Protein AF-A0A1S3QRJ9-F1 (afdb_monomer_lite)

pLDDT: mean 84.79, std 18.1, range [36.31, 98.5]

Radius of gyration: 19.54 Å; chains: 1; bounding box: 52×55×55 Å

Structure (mmCIF, N/CA/C/O backbone):
data_AF-A0A1S3QRJ9-F1
#
_entry.id   AF-A0A1S3QRJ9-F1
#
loop_
_atom_site.group_PDB
_atom_site.id
_atom_site.type_symbol
_atom_site.label_atom_id
_atom_site.label_alt_id
_atom_site.label_comp_id
_atom_site.label_asym_id
_atom_site.label_entity_id
_atom_site.label_seq_id
_atom_site.pdbx_PDB_ins_code
_atom_site.Cartn_x
_atom_site.Cartn_y
_atom_site.Cartn_z
_atom_site.occupancy
_atom_site.B_iso_or_equiv
_atom_site.auth_seq_id
_atom_site.auth_comp_id
_atom_site.auth_asym_id
_atom_site.auth_atom_id
_atom_site.pdbx_PDB_model_num
ATOM 1 N N . MET A 1 1 ? 34.216 -39.447 -32.949 1.00 37.47 1 MET A N 1
ATOM 2 C CA . MET A 1 1 ? 33.246 -38.431 -33.407 1.00 37.47 1 MET A CA 1
ATOM 3 C C . MET A 1 1 ? 32.215 -38.266 -32.306 1.00 37.47 1 MET A C 1
ATOM 5 O O . MET A 1 1 ? 31.354 -39.118 -32.173 1.00 37.47 1 MET A O 1
ATOM 9 N N . SER A 1 2 ? 32.389 -37.266 -31.442 1.00 41.69 2 SER A N 1
ATOM 10 C CA . SER A 1 2 ? 31.494 -36.995 -30.313 1.00 41.69 2 SER A CA 1
ATOM 11 C C . SER A 1 2 ? 31.049 -35.546 -30.433 1.00 41.69 2 SER A C 1
ATOM 13 O O . SER A 1 2 ? 31.883 -34.652 -30.348 1.00 41.69 2 SER A O 1
ATOM 15 N N . ASN A 1 3 ? 29.769 -35.336 -30.728 1.00 38.56 3 ASN A N 1
ATOM 16 C CA . ASN A 1 3 ? 29.127 -34.026 -30.732 1.00 38.56 3 ASN A CA 1
ATOM 17 C C . ASN A 1 3 ? 27.696 -34.216 -30.215 1.00 38.56 3 ASN A C 1
ATOM 19 O O . ASN A 1 3 ? 26.748 -34.329 -30.983 1.00 38.56 3 ASN A O 1
ATOM 23 N N . GLY A 1 4 ? 27.568 -34.301 -28.894 1.00 38.00 4 GLY A N 1
ATOM 24 C CA . GLY A 1 4 ? 26.317 -34.099 -28.169 1.00 38.00 4 GLY A CA 1
ATOM 25 C C . GLY A 1 4 ? 26.525 -32.892 -27.270 1.00 38.00 4 GLY A C 1
ATOM 26 O O . GLY A 1 4 ? 27.042 -33.021 -26.166 1.00 38.00 4 GLY A O 1
ATOM 27 N N . LYS A 1 5 ? 26.257 -31.700 -27.804 1.00 41.44 5 LYS A N 1
ATOM 28 C CA . LYS A 1 5 ? 26.362 -30.436 -27.075 1.00 41.44 5 LYS A CA 1
ATOM 29 C C . LYS A 1 5 ? 24.958 -30.096 -26.584 1.00 41.44 5 LYS A C 1
ATOM 31 O O . LYS A 1 5 ? 24.264 -29.302 -27.210 1.00 41.44 5 LYS A O 1
ATOM 36 N N . ASP A 1 6 ? 24.546 -30.740 -25.497 1.00 42.72 6 ASP A N 1
ATOM 37 C CA . ASP A 1 6 ? 23.369 -30.333 -24.734 1.00 42.72 6 ASP A CA 1
ATOM 38 C C . ASP A 1 6 ? 23.689 -28.988 -24.075 1.00 42.72 6 ASP A C 1
ATOM 40 O O . ASP A 1 6 ? 24.368 -28.903 -23.050 1.00 42.72 6 ASP A O 1
ATOM 44 N N . ALA A 1 7 ? 23.277 -27.906 -24.734 1.00 40.62 7 ALA A N 1
ATOM 45 C CA . ALA A 1 7 ? 23.263 -26.583 -24.134 1.00 40.62 7 ALA A CA 1
ATOM 46 C C . ALA A 1 7 ? 22.098 -26.524 -23.131 1.00 40.62 7 ALA A C 1
ATOM 48 O O . ALA A 1 7 ? 20.999 -26.985 -23.450 1.00 40.62 7 ALA A O 1
ATOM 49 N N . PRO A 1 8 ? 22.311 -25.980 -21.922 1.00 40.88 8 PRO A N 1
ATOM 50 C CA . PRO A 1 8 ? 21.305 -26.010 -20.879 1.00 40.88 8 PRO A CA 1
ATOM 51 C C . PRO A 1 8 ? 20.140 -25.109 -21.278 1.00 40.88 8 PRO A C 1
ATOM 53 O O . PRO A 1 8 ? 20.343 -23.967 -21.698 1.00 40.88 8 PRO A O 1
ATOM 56 N N . ALA A 1 9 ? 18.926 -25.642 -21.132 1.00 39.66 9 ALA A N 1
ATOM 57 C CA . ALA A 1 9 ? 17.681 -24.899 -21.200 1.00 39.66 9 ALA A CA 1
ATOM 58 C C . ALA A 1 9 ? 17.817 -23.633 -20.346 1.00 39.66 9 ALA A C 1
ATOM 60 O O . ALA A 1 9 ? 17.865 -23.697 -19.116 1.00 39.66 9 ALA A O 1
ATOM 61 N N . ALA A 1 10 ? 17.948 -22.489 -21.021 1.00 40.03 10 ALA A N 1
ATOM 62 C CA . ALA A 1 10 ? 17.930 -21.190 -20.386 1.00 40.03 10 ALA A CA 1
ATOM 63 C C . ALA A 1 10 ? 16.635 -21.109 -19.581 1.00 40.03 10 ALA A C 1
ATOM 65 O O . ALA A 1 10 ? 15.542 -21.310 -20.110 1.00 40.03 10 ALA A O 1
ATOM 66 N N . ALA A 1 11 ? 16.797 -20.907 -18.279 1.00 38.41 11 ALA A N 1
ATOM 67 C CA . ALA A 1 11 ? 15.723 -20.789 -17.325 1.00 38.41 11 ALA A CA 1
ATOM 68 C C . ALA A 1 11 ? 14.766 -19.670 -17.762 1.00 38.41 11 ALA A C 1
ATOM 70 O O . ALA A 1 11 ? 14.988 -18.498 -17.469 1.00 38.41 11 ALA A O 1
ATOM 71 N N . ASN A 1 12 ? 13.677 -20.054 -18.430 1.00 36.31 12 ASN A N 1
ATOM 72 C CA . ASN A 1 12 ? 12.454 -19.270 -18.544 1.00 36.31 12 ASN A CA 1
ATOM 73 C C . ASN A 1 12 ? 11.801 -19.207 -17.155 1.00 36.31 12 ASN A C 1
ATOM 75 O O . ASN A 1 12 ? 10.745 -19.785 -16.915 1.00 36.31 12 ASN A O 1
ATOM 79 N N . SER A 1 13 ? 12.454 -18.533 -16.209 1.00 39.28 13 SER A N 1
ATOM 80 C CA . SER A 1 13 ? 11.736 -17.955 -15.082 1.00 39.28 13 SER A CA 1
ATOM 81 C C . SER A 1 13 ? 10.938 -16.808 -15.680 1.00 39.28 13 SER A C 1
ATOM 83 O O . SER A 1 13 ? 11.513 -15.806 -16.095 1.00 39.28 13 SER A O 1
ATOM 85 N N . SER A 1 14 ? 9.637 -17.024 -15.848 1.00 43.66 14 SER A N 1
ATOM 86 C CA . SER A 1 14 ? 8.663 -16.088 -16.404 1.00 43.66 14 SER A CA 1
ATOM 87 C C . SER A 1 14 ? 8.774 -14.724 -15.721 1.00 43.66 14 SER A C 1
ATOM 89 O O . SER A 1 14 ? 8.166 -14.485 -14.677 1.00 43.66 14 SER A O 1
ATOM 91 N N . GLN A 1 15 ? 9.586 -13.838 -16.295 1.00 52.94 15 GLN A N 1
ATOM 92 C CA . GLN A 1 15 ? 9.778 -12.471 -15.840 1.00 52.94 15 GLN A CA 1
ATOM 93 C C . GLN A 1 15 ? 8.509 -11.701 -16.205 1.00 52.94 15 GLN A C 1
ATOM 95 O O . GLN A 1 15 ? 8.354 -11.179 -17.304 1.00 52.94 15 GLN A O 1
ATOM 100 N N . MET A 1 16 ? 7.534 -11.755 -15.306 1.00 65.06 16 MET A N 1
ATOM 101 C CA . MET A 1 16 ? 6.245 -11.114 -15.496 1.00 65.06 16 MET A CA 1
ATOM 102 C C . MET A 1 16 ? 6.430 -9.600 -15.563 1.00 65.06 16 MET A C 1
ATOM 104 O O . MET A 1 16 ? 7.117 -9.016 -14.724 1.00 65.06 16 MET A O 1
ATOM 108 N N . THR A 1 17 ? 5.837 -8.963 -16.570 1.00 84.75 17 THR A N 1
ATOM 109 C CA . THR A 1 17 ? 5.992 -7.522 -16.767 1.00 84.75 17 THR A CA 1
ATOM 110 C C . THR A 1 17 ? 5.150 -6.744 -15.754 1.00 84.75 17 THR A C 1
ATOM 112 O O . THR A 1 17 ? 4.115 -7.214 -15.271 1.00 84.75 17 THR A O 1
ATOM 115 N N . LEU A 1 18 ? 5.585 -5.520 -15.437 1.00 87.81 18 LEU A N 1
ATOM 116 C CA . LEU A 1 18 ? 4.847 -4.594 -14.566 1.00 87.81 18 LEU A CA 1
ATOM 117 C C . LEU A 1 18 ? 3.408 -4.376 -15.038 1.00 87.81 18 LEU A C 1
ATOM 119 O O . LEU A 1 18 ? 2.513 -4.234 -14.210 1.00 87.81 18 LEU A O 1
ATOM 123 N N . GLN A 1 19 ? 3.206 -4.384 -16.355 1.00 90.94 19 GLN A N 1
ATOM 124 C CA . GLN A 1 19 ? 1.908 -4.198 -16.983 1.00 90.94 19 GLN A CA 1
ATOM 125 C C . GLN A 1 19 ? 0.916 -5.289 -16.573 1.00 90.94 19 GLN A C 1
ATOM 127 O O . GLN A 1 19 ? -0.173 -4.967 -16.113 1.00 90.94 19 GLN A O 1
ATOM 132 N N . VAL A 1 20 ? 1.312 -6.566 -16.633 1.00 93.94 20 VAL A N 1
ATOM 133 C CA . VAL A 1 20 ? 0.399 -7.652 -16.242 1.00 93.94 20 VAL A CA 1
ATOM 134 C C . VAL A 1 20 ? 0.101 -7.595 -14.744 1.00 93.94 20 VAL A C 1
ATOM 136 O O . VAL A 1 20 ? -1.034 -7.807 -14.334 1.00 93.94 20 VAL A O 1
ATOM 139 N N . CYS A 1 21 ? 1.088 -7.233 -13.914 1.00 95.06 21 CYS A N 1
ATOM 140 C CA . CYS A 1 21 ? 0.829 -7.035 -12.486 1.00 95.06 21 CYS A CA 1
ATOM 141 C C . CYS A 1 21 ? -0.201 -5.926 -12.225 1.00 95.06 21 CYS A C 1
ATOM 143 O O . CYS A 1 21 ? -0.981 -6.029 -11.281 1.00 95.06 21 CYS A O 1
ATOM 145 N N . LEU A 1 22 ? -0.164 -4.853 -13.018 1.00 94.50 22 LEU A N 1
ATOM 146 C CA . LEU A 1 22 ? -1.104 -3.745 -12.907 1.00 94.50 22 LEU A CA 1
ATOM 147 C C . LEU A 1 22 ? -2.509 -4.172 -13.347 1.00 94.50 22 LEU A C 1
ATOM 149 O O . LEU A 1 22 ? -3.465 -3.895 -12.632 1.00 94.50 22 LEU A O 1
ATOM 153 N N . GLU A 1 23 ? -2.627 -4.887 -14.466 1.00 96.44 23 GLU A N 1
ATOM 154 C CA . GLU A 1 23 ? -3.898 -5.427 -14.969 1.00 96.44 23 GLU A CA 1
ATOM 155 C C . GLU A 1 23 ? -4.550 -6.382 -13.956 1.00 96.44 23 GLU A C 1
ATOM 157 O O . GLU A 1 23 ? -5.711 -6.193 -13.597 1.00 96.44 23 GLU A O 1
ATOM 162 N N . GLU A 1 24 ? -3.783 -7.325 -13.393 1.00 96.69 24 GLU A N 1
ATOM 163 C CA . GLU A 1 24 ? -4.260 -8.221 -12.326 1.00 96.69 24 GLU A CA 1
ATOM 164 C C . GLU A 1 24 ? -4.780 -7.437 -11.106 1.00 96.69 24 GLU A C 1
ATOM 166 O O . GLU A 1 24 ? -5.797 -7.803 -10.508 1.00 96.69 24 GLU A O 1
ATOM 171 N N . CYS A 1 25 ? -4.103 -6.344 -10.739 1.00 97.69 25 CYS A N 1
ATOM 172 C CA . CYS A 1 25 ? -4.521 -5.477 -9.639 1.00 97.69 25 CYS A CA 1
ATOM 173 C C . CYS A 1 25 ? -5.766 -4.647 -9.974 1.00 97.69 25 CYS A C 1
ATOM 175 O O . CYS A 1 25 ? -6.590 -4.424 -9.090 1.00 97.69 25 CYS A O 1
ATOM 177 N N . MET A 1 26 ? -5.928 -4.201 -11.222 1.00 97.31 26 MET A N 1
ATOM 178 C CA . MET A 1 26 ? -7.128 -3.486 -11.668 1.00 97.31 26 MET A CA 1
ATOM 179 C C . MET A 1 26 ? -8.361 -4.388 -11.616 1.00 97.31 26 MET A C 1
ATOM 181 O O . MET A 1 26 ? -9.398 -3.964 -11.117 1.00 97.31 26 MET A O 1
ATOM 185 N N . GLU A 1 27 ? -8.236 -5.644 -12.044 1.00 98.00 27 GLU A N 1
ATOM 186 C CA . GLU A 1 27 ? -9.300 -6.642 -11.892 1.00 98.00 27 GLU A CA 1
ATOM 187 C C . GLU A 1 27 ? -9.636 -6.894 -10.414 1.00 98.00 27 GLU A C 1
ATOM 189 O O . GLU A 1 27 ? -10.801 -6.991 -10.039 1.00 98.00 27 GLU A O 1
ATOM 194 N N . ALA A 1 28 ? -8.624 -6.981 -9.545 1.00 98.19 28 ALA A N 1
ATOM 195 C CA . ALA A 1 28 ? -8.862 -7.139 -8.113 1.00 98.19 28 ALA A CA 1
ATOM 196 C C . ALA A 1 28 ? -9.552 -5.913 -7.493 1.00 98.19 28 ALA A C 1
ATOM 198 O O . ALA A 1 28 ? -10.398 -6.066 -6.610 1.00 98.19 28 ALA A O 1
ATOM 199 N N . LEU A 1 29 ? -9.214 -4.702 -7.940 1.00 97.31 29 LEU A N 1
ATOM 200 C CA . LEU A 1 29 ? -9.903 -3.483 -7.522 1.00 97.31 29 LEU A CA 1
ATOM 201 C C . LEU A 1 29 ? -11.351 -3.459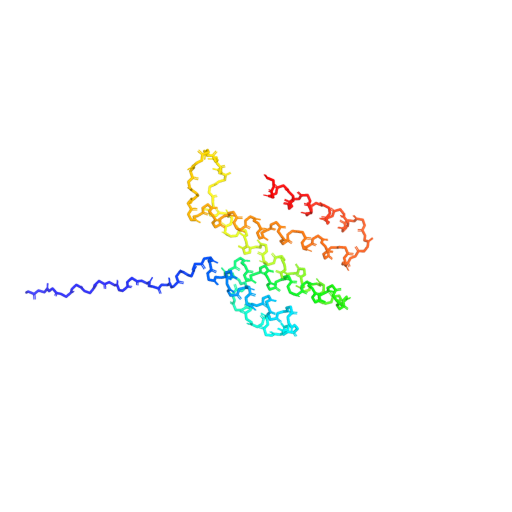 -8.008 1.00 97.31 29 LEU A C 1
ATOM 203 O O . LEU A 1 29 ? -12.222 -3.060 -7.244 1.00 97.31 29 LEU A O 1
ATOM 207 N N . ASP A 1 30 ? -11.622 -3.917 -9.229 1.00 98.06 30 ASP A N 1
ATOM 208 C CA . ASP A 1 30 ? -12.989 -4.041 -9.737 1.00 98.06 30 ASP A CA 1
ATOM 209 C C . ASP A 1 30 ? -13.817 -5.011 -8.881 1.00 98.06 30 ASP A C 1
ATOM 211 O O . ASP A 1 30 ? -14.912 -4.662 -8.443 1.00 98.06 30 ASP A O 1
ATOM 215 N N . LEU A 1 31 ? -13.260 -6.174 -8.520 1.00 98.38 31 LEU A N 1
ATOM 216 C CA . LEU A 1 31 ? -13.895 -7.088 -7.562 1.00 98.38 31 LEU A CA 1
ATOM 217 C C . LEU A 1 31 ? -14.194 -6.383 -6.232 1.00 98.38 31 LEU A C 1
ATOM 219 O O . LEU A 1 31 ? -15.317 -6.448 -5.734 1.00 98.38 31 LEU A O 1
ATOM 223 N N . PHE A 1 32 ? -13.216 -5.666 -5.674 1.00 97.06 32 PHE A N 1
ATOM 224 C CA . PHE A 1 32 ? -13.391 -4.925 -4.425 1.00 97.06 32 PHE A CA 1
ATOM 225 C C . PHE A 1 32 ? -14.521 -3.884 -4.521 1.00 97.06 32 PHE A C 1
ATOM 227 O O . PHE A 1 32 ? -15.413 -3.868 -3.672 1.00 97.06 32 PHE A O 1
ATOM 234 N N . LEU A 1 33 ? -14.517 -3.053 -5.568 1.00 96.38 33 LEU A N 1
ATOM 235 C CA . LEU A 1 33 ? -15.505 -1.990 -5.778 1.00 96.38 33 LEU A CA 1
ATOM 236 C C . LEU A 1 33 ? -16.911 -2.534 -6.066 1.00 96.38 33 LEU A C 1
ATOM 238 O O . LEU A 1 33 ? -17.897 -1.877 -5.740 1.00 96.38 33 LEU A O 1
ATOM 242 N N . ASN A 1 34 ? -17.014 -3.750 -6.603 1.00 97.50 34 ASN A N 1
ATOM 243 C CA . ASN A 1 34 ? -18.275 -4.466 -6.787 1.00 97.50 34 ASN A CA 1
ATOM 244 C C . ASN A 1 34 ? -18.680 -5.317 -5.565 1.00 97.50 34 ASN A C 1
ATOM 246 O O . ASN A 1 34 ? -19.534 -6.192 -5.675 1.00 97.50 34 ASN A O 1
ATOM 250 N N . ASN A 1 35 ? -18.116 -5.050 -4.381 1.00 95.75 35 ASN A N 1
ATOM 251 C CA . ASN A 1 35 ? -18.385 -5.745 -3.111 1.00 95.75 35 ASN A CA 1
ATOM 252 C C . ASN A 1 35 ? -17.939 -7.220 -3.049 1.00 95.75 35 ASN A C 1
ATOM 254 O O . ASN A 1 35 ? -18.240 -7.91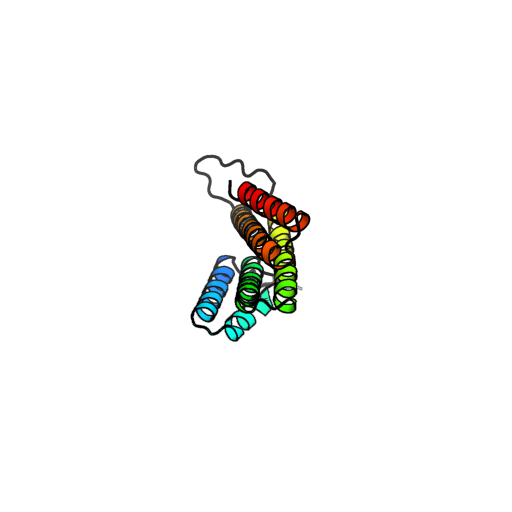4 -2.076 1.00 95.75 35 ASN A O 1
ATOM 258 N N . HIS A 1 36 ? -17.154 -7.698 -4.014 1.00 97.25 36 HIS A N 1
ATOM 259 C CA . HIS A 1 36 ? -16.514 -9.016 -3.989 1.00 97.25 36 HIS A CA 1
ATOM 260 C C . HIS A 1 36 ? -15.188 -8.959 -3.210 1.00 97.25 36 HIS A C 1
ATOM 262 O O . HIS A 1 36 ? -14.101 -9.231 -3.726 1.00 97.25 36 HIS A O 1
ATOM 268 N N . PHE A 1 37 ? -15.272 -8.568 -1.935 1.00 94.62 37 PHE A N 1
ATOM 269 C CA . PHE A 1 37 ? -14.110 -8.235 -1.104 1.00 94.62 37 PHE A CA 1
ATOM 270 C C . PHE A 1 37 ? -13.154 -9.422 -0.893 1.00 94.62 37 PHE A C 1
ATOM 272 O O . PHE A 1 37 ? -11.943 -9.299 -1.083 1.00 94.62 37 PHE A O 1
ATOM 279 N N . SER A 1 38 ? -13.688 -10.593 -0.535 1.00 96.12 38 SER A N 1
ATOM 280 C CA . SER A 1 38 ? -12.880 -11.800 -0.317 1.00 96.12 38 SER A CA 1
ATOM 281 C C . SER A 1 38 ? -12.181 -12.261 -1.595 1.00 96.12 38 SER A C 1
ATOM 283 O O . SER A 1 38 ? -11.000 -12.593 -1.552 1.00 96.12 38 SER A O 1
ATOM 285 N N . GLU A 1 39 ? -12.873 -12.207 -2.736 1.00 98.00 39 GLU A N 1
ATOM 286 C CA . GLU A 1 39 ? -12.315 -12.586 -4.039 1.00 98.00 39 GLU A CA 1
ATOM 287 C C . GLU A 1 39 ? -11.183 -11.640 -4.460 1.00 98.00 39 GLU A C 1
ATOM 289 O O . GLU A 1 39 ? -10.139 -12.093 -4.930 1.00 98.00 39 GLU A O 1
ATOM 294 N N . SER A 1 40 ? -11.346 -10.334 -4.217 1.00 98.19 40 SER A N 1
ATOM 295 C CA . SER A 1 40 ? -10.286 -9.341 -4.417 1.00 98.19 40 SER A CA 1
ATOM 296 C C . SER A 1 40 ? -9.033 -9.682 -3.602 1.00 98.19 40 SER A C 1
ATOM 298 O O . SER A 1 40 ? -7.933 -9.798 -4.151 1.00 98.19 40 SER A O 1
ATOM 300 N N . LEU A 1 41 ? -9.193 -9.921 -2.295 1.00 97.50 41 LEU A N 1
ATOM 301 C CA . LEU A 1 41 ? -8.075 -10.269 -1.418 1.00 97.50 41 LEU A CA 1
ATOM 302 C C . LEU A 1 41 ? -7.408 -11.587 -1.815 1.00 97.50 41 LEU A C 1
ATOM 304 O O . LEU A 1 41 ? -6.179 -11.670 -1.806 1.00 97.50 41 LEU A O 1
ATOM 308 N N . ASP A 1 42 ? -8.188 -12.607 -2.162 1.00 97.94 42 ASP A N 1
ATOM 309 C CA . ASP A 1 42 ? -7.671 -13.916 -2.559 1.00 97.94 42 ASP A CA 1
ATOM 310 C C . ASP A 1 42 ? -6.904 -13.850 -3.885 1.00 97.94 42 ASP A C 1
ATOM 312 O O . ASP A 1 42 ? -5.882 -14.525 -4.029 1.00 97.94 42 ASP A O 1
ATOM 316 N N . LYS A 1 43 ? -7.320 -12.981 -4.813 1.00 97.50 43 LYS A N 1
ATOM 317 C CA . LYS A 1 43 ? -6.591 -12.708 -6.059 1.00 97.50 43 LYS A CA 1
ATOM 318 C C . LYS A 1 43 ? -5.254 -12.003 -5.808 1.00 97.50 43 LYS A C 1
ATOM 320 O O . LYS A 1 43 ? -4.259 -12.317 -6.458 1.00 97.50 43 LYS A O 1
ATOM 325 N N . LEU A 1 44 ? -5.207 -11.077 -4.850 1.00 97.88 44 LEU A N 1
ATOM 326 C CA . LEU A 1 44 ? -4.021 -10.261 -4.565 1.00 97.88 44 LEU A CA 1
ATOM 327 C C . LEU A 1 44 ? -2.975 -10.970 -3.688 1.00 97.88 44 LEU A C 1
ATOM 329 O O . LEU A 1 44 ? -1.765 -10.828 -3.901 1.00 97.88 44 LEU A O 1
ATOM 333 N N . ARG A 1 45 ? -3.430 -11.739 -2.690 1.00 96.88 45 ARG A N 1
ATOM 334 C CA . ARG A 1 45 ? -2.593 -12.341 -1.635 1.00 96.88 45 ARG A CA 1
ATOM 335 C C . ARG A 1 45 ? -1.391 -13.147 -2.153 1.00 96.88 45 ARG A C 1
ATOM 337 O O . ARG A 1 45 ? -0.313 -12.975 -1.577 1.00 96.88 45 ARG A O 1
ATOM 344 N N . PRO A 1 46 ? -1.501 -13.989 -3.204 1.00 96.75 46 PRO A N 1
ATOM 345 C CA . PRO A 1 46 ? -0.395 -14.838 -3.652 1.00 96.75 46 PRO A CA 1
ATOM 346 C C . PRO A 1 46 ? 0.860 -14.056 -4.050 1.00 96.75 46 PRO A C 1
ATOM 348 O O . PRO A 1 46 ? 1.971 -14.537 -3.854 1.00 96.75 46 PRO A O 1
ATOM 351 N N . ARG A 1 47 ? 0.693 -12.831 -4.563 1.00 95.50 47 ARG A N 1
ATOM 352 C CA . ARG A 1 47 ? 1.784 -12.012 -5.119 1.00 95.50 47 ARG A CA 1
ATOM 353 C C . ARG A 1 47 ? 2.144 -10.801 -4.261 1.00 95.50 47 ARG A C 1
ATOM 355 O O . ARG A 1 47 ? 3.058 -10.053 -4.611 1.00 95.50 47 ARG A O 1
ATOM 362 N N . ALA A 1 48 ? 1.494 -10.620 -3.112 1.00 96.31 48 ALA A N 1
ATOM 363 C CA . ALA A 1 48 ? 1.686 -9.458 -2.241 1.00 96.31 48 ALA A CA 1
ATOM 364 C C . ALA A 1 48 ? 3.124 -9.299 -1.696 1.00 96.31 48 ALA A C 1
ATOM 366 O O . ALA A 1 48 ? 3.479 -8.241 -1.187 1.00 96.31 48 ALA A O 1
ATOM 367 N N . LYS A 1 49 ? 3.976 -10.329 -1.788 1.00 95.25 49 LYS A N 1
ATOM 368 C CA . LYS A 1 49 ? 5.397 -10.263 -1.389 1.00 95.25 49 LYS A CA 1
ATOM 369 C C . LYS A 1 49 ? 6.365 -10.062 -2.558 1.00 95.25 49 LYS A C 1
ATOM 371 O O . LYS A 1 49 ? 7.546 -9.803 -2.322 1.00 95.25 49 LYS A O 1
ATOM 376 N N . GLU A 1 50 ? 5.880 -10.197 -3.788 1.00 92.31 50 GLU A N 1
ATOM 377 C CA . GLU A 1 50 ? 6.701 -10.282 -5.000 1.00 92.31 50 GLU A CA 1
ATOM 378 C C . GLU A 1 50 ? 6.468 -9.109 -5.953 1.00 92.31 50 GLU A C 1
ATOM 380 O O . GLU A 1 50 ? 7.390 -8.705 -6.652 1.00 92.31 50 GLU A O 1
ATOM 385 N N . SER A 1 51 ? 5.270 -8.520 -5.952 1.00 95.19 51 SER A N 1
ATOM 386 C CA . SER A 1 51 ? 4.898 -7.407 -6.826 1.00 95.19 51 SER A CA 1
ATOM 387 C C . SER A 1 51 ? 4.523 -6.176 -6.004 1.00 95.19 51 SER A C 1
ATOM 389 O O . SER A 1 51 ? 3.706 -6.264 -5.088 1.00 95.19 51 SER A O 1
ATOM 391 N N . MET A 1 52 ? 5.102 -5.016 -6.342 1.00 95.75 52 MET A N 1
ATOM 392 C CA . MET A 1 52 ? 4.823 -3.753 -5.642 1.00 95.75 52 MET A CA 1
ATOM 393 C C . MET A 1 52 ? 3.341 -3.357 -5.715 1.00 95.75 52 MET A C 1
ATOM 395 O O . MET A 1 52 ? 2.796 -2.888 -4.720 1.00 95.75 52 MET A O 1
ATOM 399 N N . TYR A 1 53 ? 2.679 -3.613 -6.851 1.00 97.69 53 TYR A N 1
ATOM 400 C CA . TYR A 1 53 ? 1.258 -3.312 -7.030 1.00 97.69 53 TYR A CA 1
ATOM 401 C C . TYR A 1 53 ? 0.383 -4.226 -6.186 1.00 97.69 53 TYR A C 1
ATOM 403 O O . TYR A 1 53 ? -0.438 -3.737 -5.420 1.00 97.69 53 TYR A O 1
ATOM 411 N N . HIS A 1 54 ? 0.612 -5.540 -6.243 1.00 98.31 54 HIS A N 1
ATOM 412 C CA . HIS A 1 54 ? -0.154 -6.490 -5.437 1.00 98.31 54 HIS A CA 1
ATOM 413 C C . HIS A 1 54 ? 0.010 -6.215 -3.946 1.00 98.31 54 HIS A C 1
ATOM 415 O O . HIS A 1 54 ? -0.961 -6.277 -3.201 1.00 98.31 54 HIS A O 1
ATOM 421 N N . ALA A 1 55 ? 1.229 -5.882 -3.514 1.00 98.19 55 ALA A N 1
ATOM 422 C CA . ALA A 1 55 ? 1.506 -5.523 -2.132 1.00 98.19 55 ALA A CA 1
ATOM 423 C C . ALA A 1 55 ? 0.717 -4.280 -1.699 1.00 98.19 55 ALA A C 1
ATOM 425 O O . ALA A 1 55 ? 0.064 -4.312 -0.656 1.00 98.19 55 ALA A O 1
ATOM 426 N N . LEU A 1 56 ? 0.769 -3.210 -2.504 1.00 98.31 56 LEU A N 1
ATOM 427 C CA . LEU A 1 56 ? 0.058 -1.962 -2.238 1.00 98.31 56 LEU A CA 1
ATOM 428 C C . LEU A 1 56 ? -1.453 -2.193 -2.212 1.00 98.31 56 LEU A C 1
ATOM 430 O O . LEU A 1 56 ? -2.079 -1.936 -1.193 1.00 98.31 56 LEU A O 1
ATOM 434 N N . ILE A 1 57 ? -2.028 -2.736 -3.287 1.00 98.19 57 ILE A N 1
ATOM 435 C CA . ILE A 1 57 ? -3.480 -2.886 -3.415 1.00 98.19 57 ILE A CA 1
ATOM 436 C C . ILE A 1 57 ? -4.037 -3.845 -2.358 1.00 98.19 57 ILE A C 1
ATOM 438 O O . ILE A 1 57 ? -5.050 -3.532 -1.740 1.00 98.19 57 ILE A O 1
ATOM 442 N N . TYR A 1 58 ? -3.355 -4.959 -2.064 1.00 98.50 58 TYR A N 1
ATOM 443 C CA . TYR A 1 58 ? -3.755 -5.850 -0.968 1.00 98.50 58 TYR A CA 1
ATOM 444 C C . TYR A 1 58 ? -3.815 -5.109 0.373 1.00 98.50 58 TYR A C 1
ATOM 446 O O . TYR A 1 58 ? -4.776 -5.251 1.130 1.00 98.50 58 TYR A O 1
ATOM 454 N N . ALA A 1 59 ? -2.796 -4.296 0.661 1.00 98.12 59 ALA A N 1
ATOM 455 C CA . ALA A 1 59 ? -2.743 -3.514 1.884 1.00 98.12 59 ALA A CA 1
ATOM 456 C C . ALA A 1 59 ? -3.819 -2.414 1.914 1.00 98.12 59 ALA A C 1
ATOM 458 O O . ALA A 1 59 ? -4.438 -2.217 2.955 1.00 98.12 59 ALA A O 1
ATOM 459 N N . THR A 1 60 ? -4.077 -1.744 0.787 1.00 97.81 60 THR A N 1
ATOM 460 C CA . THR A 1 60 ? -5.115 -0.712 0.647 1.00 97.81 60 THR A CA 1
ATOM 461 C C . THR A 1 60 ? -6.513 -1.281 0.883 1.00 97.81 60 THR A C 1
ATOM 463 O O . THR A 1 60 ? -7.315 -0.673 1.586 1.00 97.81 60 THR A O 1
ATOM 466 N N . VAL A 1 61 ? -6.813 -2.466 0.347 1.00 97.56 61 VAL A N 1
ATOM 467 C CA . VAL A 1 61 ? -8.111 -3.128 0.556 1.00 97.56 61 VAL A CA 1
ATOM 468 C C . VAL A 1 61 ? -8.311 -3.462 2.043 1.00 97.56 61 VAL A C 1
ATOM 470 O O . VAL A 1 61 ? -9.364 -3.163 2.606 1.00 97.56 61 VAL A O 1
ATOM 473 N N . LEU A 1 62 ? -7.283 -3.993 2.719 1.00 97.38 62 LEU A N 1
ATOM 474 C CA . LEU A 1 62 ? -7.329 -4.233 4.170 1.00 97.38 62 LEU A CA 1
ATOM 475 C C . LEU A 1 62 ? -7.432 -2.943 4.995 1.00 97.38 62 LEU A C 1
ATOM 477 O O . LEU A 1 62 ? -8.073 -2.931 6.043 1.00 97.38 62 LEU A O 1
ATOM 481 N N . GLU A 1 63 ? -6.820 -1.853 4.543 1.00 95.94 63 GLU A N 1
ATOM 482 C CA . GLU A 1 63 ? -6.968 -0.544 5.176 1.00 95.94 63 GLU A CA 1
ATOM 483 C C . GLU A 1 63 ? -8.391 -0.008 5.050 1.00 95.94 63 GLU A C 1
ATOM 485 O O . GLU A 1 63 ? -8.940 0.478 6.035 1.00 95.94 63 GLU A O 1
ATOM 490 N N . MET A 1 64 ? -9.026 -0.145 3.884 1.00 95.38 64 MET A N 1
ATOM 491 C CA . MET A 1 64 ? -10.435 0.212 3.726 1.00 95.38 64 MET A CA 1
ATOM 492 C C . MET A 1 64 ? -11.326 -0.617 4.654 1.00 95.38 64 MET A C 1
ATOM 494 O O . MET A 1 64 ? -12.198 -0.043 5.301 1.00 95.38 64 MET A O 1
ATOM 498 N N . GLN A 1 65 ? -11.058 -1.920 4.817 1.00 94.50 65 GLN A N 1
ATOM 499 C CA . GLN A 1 65 ? -11.733 -2.727 5.840 1.00 94.50 65 GLN A CA 1
ATOM 500 C C . GLN A 1 65 ? -11.533 -2.128 7.235 1.00 94.50 65 GLN A C 1
ATOM 502 O O . GLN A 1 65 ? -12.517 -1.871 7.919 1.00 94.50 65 GLN A O 1
ATOM 507 N N . ALA A 1 66 ? -10.296 -1.836 7.639 1.00 94.88 66 ALA A N 1
ATOM 508 C CA . ALA A 1 66 ? -10.016 -1.247 8.946 1.00 94.88 66 ALA A CA 1
ATOM 509 C C . ALA A 1 66 ? -10.733 0.096 9.173 1.00 94.88 66 ALA A C 1
ATOM 511 O O . ALA A 1 66 ? -11.250 0.344 10.262 1.00 94.88 66 ALA A O 1
ATOM 512 N N . MET A 1 67 ? -10.806 0.947 8.145 1.00 91.62 67 MET A N 1
ATOM 513 C CA . MET A 1 67 ? -11.523 2.226 8.193 1.00 91.62 67 MET A CA 1
ATOM 514 C C . MET A 1 67 ? -13.045 2.062 8.240 1.00 91.62 67 MET A C 1
ATOM 516 O O . MET A 1 67 ? -13.734 2.931 8.760 1.00 91.62 67 MET A O 1
ATOM 520 N N . MET A 1 68 ? -13.593 0.980 7.689 1.00 91.75 68 MET A N 1
ATOM 521 C CA . MET A 1 68 ? -15.035 0.723 7.701 1.00 91.75 68 MET A CA 1
ATOM 522 C C . MET A 1 68 ? -15.486 0.035 8.990 1.00 91.75 68 MET A C 1
ATOM 524 O O . MET A 1 68 ? -16.560 0.339 9.505 1.00 91.75 68 MET A O 1
ATOM 528 N N . THR A 1 69 ? -14.686 -0.899 9.508 1.00 93.62 69 THR A N 1
ATOM 529 C CA . THR A 1 69 ? -15.038 -1.698 10.689 1.00 93.62 69 THR A CA 1
ATOM 530 C C . THR A 1 69 ? -14.646 -1.020 11.998 1.00 93.62 69 THR A C 1
ATOM 532 O O . THR A 1 69 ? -15.229 -1.336 13.041 1.00 93.62 69 THR A O 1
ATOM 535 N N . PHE A 1 70 ? -13.650 -0.122 11.956 1.00 92.12 70 PHE A N 1
ATOM 536 C CA . PHE A 1 70 ? -13.031 0.517 13.122 1.00 92.12 70 PHE A CA 1
ATOM 537 C C . PHE A 1 70 ? -12.574 -0.486 14.201 1.00 92.12 70 PHE A C 1
ATOM 539 O O . PHE A 1 70 ? -12.430 -0.136 15.372 1.00 92.12 70 PHE A O 1
ATOM 546 N N . GLN A 1 71 ? -12.346 -1.750 13.832 1.00 94.06 71 GLN A N 1
ATOM 547 C CA . GLN A 1 71 ? -11.873 -2.762 14.770 1.00 94.06 71 GLN A CA 1
ATOM 548 C C . GLN A 1 71 ? -10.367 -2.624 14.958 1.00 94.06 71 GLN A C 1
ATOM 550 O O . GLN A 1 71 ? -9.611 -2.556 13.989 1.00 94.06 71 GLN A O 1
ATOM 555 N N . GLN A 1 72 ? -9.917 -2.635 16.213 1.00 92.06 72 GLN A N 1
ATOM 556 C CA . GLN A 1 72 ? -8.500 -2.452 16.529 1.00 92.06 72 GLN A CA 1
ATOM 557 C C . GLN A 1 72 ? -7.616 -3.512 15.860 1.00 92.06 72 GLN A C 1
ATOM 559 O O . GLN A 1 72 ? -6.539 -3.188 15.359 1.00 92.06 72 GLN A O 1
ATOM 564 N N . ASP A 1 73 ? -8.080 -4.761 15.809 1.00 94.94 73 ASP A N 1
ATOM 565 C CA . ASP A 1 73 ? -7.351 -5.857 15.167 1.00 94.94 73 ASP A CA 1
ATOM 566 C C . ASP A 1 73 ? -7.188 -5.626 13.658 1.00 94.94 73 ASP A 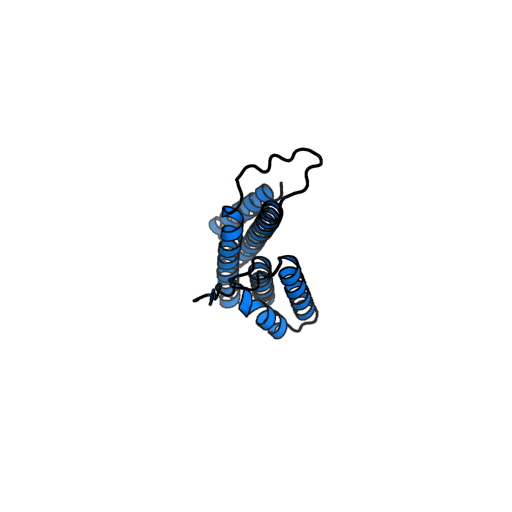C 1
ATOM 568 O O . ASP A 1 73 ? -6.092 -5.815 13.121 1.00 94.94 73 ASP A O 1
ATOM 572 N N . ASP A 1 74 ? -8.233 -5.128 12.989 1.00 95.75 74 ASP A N 1
ATOM 573 C CA . ASP A 1 74 ? -8.185 -4.770 11.568 1.00 95.75 74 ASP A CA 1
ATOM 574 C C . ASP A 1 74 ? -7.215 -3.604 11.331 1.00 95.75 74 ASP A C 1
ATOM 576 O O . ASP A 1 74 ? -6.376 -3.667 10.432 1.00 95.75 74 ASP A O 1
ATOM 580 N N . ILE A 1 75 ? -7.258 -2.569 12.179 1.00 94.69 75 ILE A N 1
ATOM 581 C CA . ILE A 1 75 ? -6.366 -1.399 12.110 1.00 94.69 75 ILE A CA 1
ATOM 582 C C . ILE A 1 75 ? -4.896 -1.806 12.280 1.00 94.69 75 ILE A C 1
ATOM 584 O O . ILE A 1 75 ? -4.017 -1.345 11.540 1.00 94.69 75 ILE A O 1
ATOM 588 N N . VAL A 1 76 ? -4.597 -2.679 13.245 1.00 94.25 76 VAL A N 1
ATOM 589 C CA . VAL A 1 76 ? -3.237 -3.189 13.475 1.00 94.25 76 VAL A CA 1
ATOM 590 C C . VAL A 1 76 ? -2.784 -4.059 12.302 1.00 94.25 76 VAL A C 1
ATOM 592 O O . VAL A 1 76 ? -1.658 -3.898 11.815 1.00 94.25 76 VAL A O 1
ATOM 595 N N . ASN A 1 77 ? -3.649 -4.947 11.808 1.00 96.19 77 ASN A N 1
ATOM 596 C CA . ASN A 1 77 ? -3.353 -5.806 10.666 1.00 96.19 77 ASN A CA 1
ATOM 597 C C . ASN A 1 77 ? -3.080 -4.996 9.387 1.00 96.19 77 ASN A C 1
ATOM 599 O O . ASN A 1 77 ? -2.062 -5.216 8.721 1.00 96.19 77 ASN A O 1
ATOM 603 N N . ALA A 1 78 ? -3.927 -4.012 9.077 1.00 96.75 78 ALA A N 1
ATOM 604 C CA . ALA A 1 78 ? -3.743 -3.109 7.945 1.00 96.75 78 ALA A CA 1
ATOM 605 C C . ALA A 1 78 ? -2.421 -2.337 8.063 1.00 96.75 78 ALA A C 1
ATOM 607 O O . ALA A 1 78 ? -1.619 -2.321 7.128 1.00 96.75 78 ALA A O 1
ATOM 608 N N . GLY A 1 79 ? -2.113 -1.789 9.245 1.00 95.19 79 GLY A N 1
ATOM 609 C CA . GLY A 1 79 ? -0.863 -1.066 9.487 1.00 95.19 79 GLY A CA 1
ATOM 610 C C . GLY A 1 79 ? 0.397 -1.922 9.290 1.00 95.19 79 GLY A C 1
ATOM 611 O O . GLY A 1 79 ? 1.387 -1.451 8.714 1.00 95.19 79 GLY A O 1
ATOM 612 N N . ASN A 1 80 ? 0.368 -3.183 9.731 1.00 96.31 80 ASN A N 1
ATOM 613 C CA . ASN A 1 80 ? 1.464 -4.141 9.546 1.00 96.31 80 ASN A CA 1
ATOM 614 C C . ASN A 1 80 ? 1.605 -4.586 8.084 1.00 96.31 80 ASN A C 1
ATOM 616 O O . ASN A 1 80 ? 2.722 -4.672 7.560 1.00 96.31 80 ASN A O 1
ATOM 620 N N . THR A 1 81 ? 0.481 -4.823 7.411 1.00 97.88 81 THR A N 1
ATOM 621 C CA . THR A 1 81 ? 0.462 -5.199 5.995 1.00 97.88 81 THR A CA 1
ATOM 622 C C . THR A 1 81 ? 0.990 -4.058 5.131 1.00 97.88 81 THR A C 1
ATOM 624 O O . THR A 1 81 ? 1.873 -4.274 4.304 1.00 97.88 81 THR A O 1
ATOM 627 N N . MET A 1 82 ? 0.575 -2.821 5.405 1.00 97.25 82 MET A N 1
ATOM 628 C CA . MET A 1 82 ? 1.064 -1.641 4.697 1.00 97.25 82 MET A CA 1
ATOM 629 C C . MET A 1 82 ? 2.562 -1.410 4.921 1.00 97.25 82 MET A C 1
ATOM 631 O O . MET A 1 82 ? 3.296 -1.064 3.998 1.00 97.25 82 MET A O 1
ATOM 635 N N . LYS A 1 83 ? 3.067 -1.654 6.139 1.00 96.44 83 LYS A N 1
ATOM 636 C CA . LYS A 1 83 ? 4.516 -1.639 6.396 1.00 96.44 83 LYS A CA 1
ATOM 637 C C . LYS A 1 83 ? 5.246 -2.689 5.549 1.00 96.44 83 LYS A C 1
ATOM 639 O O . LYS A 1 83 ? 6.296 -2.385 4.990 1.00 96.44 83 LYS A O 1
ATOM 644 N N . SER A 1 84 ? 4.686 -3.888 5.420 1.00 97.62 84 SER A N 1
ATOM 645 C CA . SER A 1 84 ? 5.259 -4.942 4.574 1.00 97.62 84 SER A CA 1
ATOM 646 C C . SER A 1 84 ? 5.252 -4.541 3.091 1.00 97.62 84 SER A C 1
ATOM 648 O O . SER A 1 84 ? 6.247 -4.749 2.398 1.00 97.62 84 SER A O 1
ATOM 650 N N . ALA A 1 85 ? 4.189 -3.883 2.615 1.00 98.00 85 ALA A N 1
ATOM 651 C CA . ALA A 1 85 ? 4.114 -3.350 1.254 1.00 98.00 85 ALA A CA 1
ATOM 652 C C . ALA A 1 85 ? 5.191 -2.285 0.977 1.00 98.00 85 ALA A C 1
ATOM 654 O O . ALA A 1 85 ? 5.839 -2.311 -0.073 1.00 98.00 85 ALA A O 1
ATOM 655 N N . GLN A 1 86 ? 5.482 -1.412 1.949 1.00 96.50 86 GLN A N 1
ATOM 656 C CA . GLN A 1 86 ? 6.597 -0.459 1.851 1.00 96.50 86 GLN A CA 1
ATOM 657 C C . GLN A 1 86 ? 7.944 -1.153 1.674 1.00 96.50 86 GLN A C 1
ATOM 659 O O . GLN A 1 86 ? 8.764 -0.716 0.865 1.00 96.50 86 GLN A O 1
ATOM 664 N N . GLU A 1 87 ? 8.185 -2.228 2.422 1.00 96.31 87 GLU A N 1
ATOM 665 C CA . GLU A 1 87 ? 9.425 -2.998 2.327 1.00 96.31 87 GLU A CA 1
ATOM 666 C C . GLU A 1 87 ? 9.567 -3.662 0.953 1.00 96.31 87 GLU A C 1
ATOM 668 O O . GLU A 1 87 ? 10.672 -3.687 0.407 1.00 96.31 87 GLU A O 1
ATOM 673 N N . VAL A 1 88 ? 8.465 -4.143 0.364 1.00 95.81 88 VAL A N 1
ATOM 674 C CA . VAL A 1 88 ? 8.444 -4.644 -1.019 1.00 95.81 88 VAL A CA 1
ATOM 675 C C . VAL A 1 88 ? 8.823 -3.522 -1.984 1.00 95.81 88 VAL A C 1
ATOM 677 O O . VAL A 1 88 ? 9.810 -3.668 -2.704 1.00 95.81 88 VAL A O 1
ATOM 680 N N . CYS A 1 89 ? 8.139 -2.374 -1.943 1.00 95.12 89 CYS A N 1
ATOM 681 C CA . CYS A 1 89 ? 8.434 -1.231 -2.816 1.00 95.12 89 CYS A CA 1
ATOM 682 C C . CYS A 1 89 ? 9.900 -0.774 -2.691 1.00 95.12 89 CYS A C 1
ATOM 684 O O . CYS A 1 89 ? 10.583 -0.537 -3.688 1.00 95.12 89 CYS A O 1
ATOM 686 N N . GLN A 1 90 ? 10.445 -0.733 -1.472 1.00 92.81 90 GLN A N 1
ATOM 687 C CA . GLN A 1 90 ? 11.830 -0.325 -1.230 1.00 92.81 90 GLN A CA 1
ATOM 688 C C . GLN A 1 90 ? 12.865 -1.253 -1.892 1.00 92.81 90 GLN A C 1
ATOM 690 O O . GLN A 1 90 ? 13.931 -0.782 -2.300 1.00 92.81 90 GLN A O 1
ATOM 695 N N . ARG A 1 91 ? 12.577 -2.554 -2.038 1.00 91.50 91 ARG A N 1
ATOM 696 C CA . ARG A 1 91 ? 13.464 -3.495 -2.752 1.00 91.50 91 ARG A CA 1
ATOM 697 C C . ARG A 1 91 ? 13.575 -3.158 -4.237 1.00 91.50 91 ARG A C 1
ATOM 699 O O . ARG A 1 91 ? 14.642 -3.355 -4.813 1.00 91.50 91 ARG A O 1
ATOM 706 N N . PHE A 1 92 ? 12.508 -2.629 -4.832 1.00 86.31 92 PHE A N 1
ATOM 707 C CA . PHE A 1 92 ? 12.502 -2.167 -6.219 1.00 86.31 92 PHE A CA 1
ATOM 708 C C . PHE A 1 92 ? 13.170 -0.794 -6.367 1.00 86.31 92 PHE A C 1
ATOM 710 O O . PHE A 1 92 ? 13.905 -0.593 -7.328 1.00 86.31 92 PHE A O 1
ATOM 717 N N . ARG A 1 93 ? 13.039 0.096 -5.370 1.00 75.31 93 ARG A N 1
ATOM 718 C CA . ARG A 1 93 ? 13.736 1.398 -5.343 1.00 75.31 93 ARG A CA 1
ATOM 719 C C . ARG A 1 93 ? 15.262 1.285 -5.301 1.00 75.31 93 ARG A C 1
ATOM 721 O O . ARG A 1 93 ? 15.954 1.999 -6.015 1.00 75.31 93 ARG A O 1
ATOM 728 N N . ARG A 1 94 ? 15.813 0.392 -4.463 1.00 64.56 94 ARG A N 1
ATOM 729 C CA . ARG A 1 94 ? 17.278 0.244 -4.269 1.00 64.56 94 ARG A CA 1
ATOM 730 C C . ARG A 1 94 ? 18.030 -0.229 -5.518 1.00 64.56 94 ARG A C 1
ATOM 732 O O . ARG A 1 94 ? 19.251 -0.143 -5.541 1.00 64.56 94 ARG A O 1
ATOM 739 N N . LYS A 1 95 ? 17.318 -0.740 -6.524 1.00 59.75 95 LYS A N 1
ATOM 740 C CA . LYS A 1 95 ? 17.900 -1.166 -7.801 1.00 59.75 95 LYS A CA 1
ATOM 741 C C . LYS A 1 95 ? 18.146 0.002 -8.768 1.00 59.75 95 LYS A C 1
ATOM 743 O O . LYS A 1 95 ? 18.767 -0.218 -9.796 1.00 59.75 95 LYS A O 1
ATOM 748 N N . SER A 1 96 ? 17.706 1.221 -8.441 1.00 53.75 96 SER A N 1
ATOM 749 C CA . SER A 1 96 ? 17.910 2.405 -9.282 1.00 53.75 96 SER A CA 1
ATOM 750 C C . SER A 1 96 ? 19.163 3.189 -8.888 1.00 53.75 96 SER A C 1
ATOM 752 O O . SER A 1 96 ? 19.352 3.463 -7.698 1.00 53.75 96 SER A O 1
ATOM 754 N N . PRO A 1 97 ? 19.981 3.659 -9.847 1.00 53.75 97 PRO A N 1
ATOM 755 C CA . PRO A 1 97 ? 20.950 4.709 -9.575 1.00 53.75 97 PRO A CA 1
ATOM 756 C C . PRO A 1 97 ? 20.202 5.984 -9.161 1.00 53.75 97 PRO A C 1
ATOM 758 O O . PRO A 1 97 ? 19.224 6.397 -9.782 1.00 53.75 97 PRO A O 1
ATOM 761 N N . SER A 1 98 ? 20.655 6.594 -8.071 1.00 51.91 98 SER A N 1
ATOM 762 C CA . SER A 1 98 ? 19.983 7.656 -7.310 1.00 51.91 98 SER A CA 1
ATOM 763 C C . SER A 1 98 ? 19.890 9.022 -8.004 1.00 51.91 98 SER A C 1
ATOM 765 O O . SER A 1 98 ? 19.518 9.998 -7.363 1.00 51.91 98 SER A O 1
ATOM 767 N N . ASN A 1 99 ? 20.213 9.114 -9.295 1.00 53.81 99 ASN A N 1
ATOM 768 C CA . ASN A 1 99 ? 20.270 10.367 -10.040 1.00 53.81 99 ASN A CA 1
ATOM 769 C C . ASN A 1 99 ? 19.531 10.204 -11.373 1.00 53.81 99 ASN A C 1
ATOM 771 O O . ASN A 1 99 ? 20.149 9.947 -12.403 1.00 53.81 99 ASN A O 1
ATOM 775 N N . ILE A 1 100 ? 18.205 10.366 -11.372 1.00 58.66 100 ILE A N 1
ATOM 776 C CA . ILE A 1 100 ? 17.450 10.563 -12.617 1.00 58.66 100 ILE A CA 1
ATOM 777 C C . ILE A 1 100 ? 17.698 12.013 -13.062 1.00 58.66 100 ILE A C 1
ATOM 779 O O . ILE A 1 100 ? 16.863 12.897 -12.880 1.00 58.66 100 ILE A O 1
ATOM 783 N N . SER A 1 101 ? 18.888 12.293 -13.595 1.00 53.62 101 SER A N 1
ATOM 784 C CA . SER A 1 101 ? 19.146 13.533 -14.324 1.00 53.62 101 SER A CA 1
ATOM 785 C C . SER A 1 101 ? 18.404 13.451 -15.655 1.00 53.62 101 SER A C 1
ATOM 787 O O . SER A 1 101 ? 18.923 12.908 -16.626 1.00 53.62 101 SER A O 1
ATOM 789 N N . LYS A 1 102 ? 17.156 13.929 -15.675 1.00 58.69 102 LYS A N 1
ATOM 790 C CA . LYS A 1 102 ? 16.321 13.980 -16.880 1.00 58.69 102 LYS A CA 1
ATOM 791 C C . LYS A 1 102 ? 16.928 14.979 -17.863 1.00 58.69 102 LYS A C 1
ATOM 793 O O . LYS A 1 102 ? 16.847 16.187 -17.637 1.00 58.69 102 LYS A O 1
ATOM 798 N N . SER A 1 103 ? 17.513 14.493 -18.951 1.00 58.00 103 SER A N 1
ATOM 799 C CA . SER A 1 103 ? 17.692 15.327 -20.133 1.00 58.00 103 SER A CA 1
ATOM 800 C C . SER A 1 103 ? 16.318 15.445 -20.835 1.00 58.00 103 SER A C 1
ATOM 802 O O . SER A 1 103 ? 15.586 14.453 -20.919 1.00 58.00 103 SER A O 1
ATOM 804 N N . PRO A 1 104 ? 15.867 16.643 -21.256 1.00 53.66 104 PRO A N 1
ATOM 805 C CA . PRO A 1 104 ? 14.584 16.778 -21.942 1.00 53.66 104 PRO A CA 1
ATOM 806 C C . PRO A 1 104 ? 14.596 15.984 -23.258 1.00 53.66 104 PRO A C 1
ATOM 808 O O . PRO A 1 104 ? 15.342 16.328 -24.171 1.00 53.66 104 PRO A O 1
ATOM 811 N N . GLY A 1 105 ? 13.765 14.941 -23.358 1.00 62.28 105 GLY A N 1
ATOM 812 C CA . GLY A 1 105 ? 13.591 14.136 -24.577 1.00 62.28 105 GLY A CA 1
ATOM 813 C C . GLY A 1 105 ? 14.178 12.720 -24.539 1.00 62.28 105 GLY A C 1
ATOM 814 O O . GLY A 1 105 ? 14.022 11.989 -25.513 1.00 62.28 105 GLY A O 1
ATOM 815 N N . GLU A 1 106 ? 14.812 12.304 -23.443 1.00 73.06 106 GLU A N 1
ATOM 816 C CA . GLU A 1 106 ? 15.338 10.942 -23.297 1.00 73.06 106 GLU A CA 1
ATOM 817 C C . GLU A 1 106 ? 14.268 9.985 -22.745 1.00 73.06 106 GLU A C 1
ATOM 819 O O . GLU A 1 106 ? 13.608 10.268 -21.741 1.00 73.06 106 GLU A O 1
ATOM 824 N N . HIS A 1 107 ? 14.068 8.852 -23.426 1.00 75.88 107 HIS A N 1
ATOM 825 C CA . HIS A 1 107 ? 13.172 7.797 -22.956 1.00 75.88 107 HIS A CA 1
ATOM 826 C C . HIS A 1 107 ? 13.752 7.139 -21.701 1.00 75.88 107 HIS A C 1
ATOM 828 O O . HIS A 1 107 ? 14.930 6.788 -21.666 1.00 75.88 107 HIS A O 1
ATOM 834 N N . LEU A 1 108 ? 12.912 6.946 -20.680 1.00 78.88 108 LEU A N 1
ATOM 835 C CA . LEU A 1 108 ? 13.306 6.226 -19.471 1.00 78.88 108 LEU A CA 1
ATOM 836 C C . LEU A 1 108 ? 13.646 4.775 -19.813 1.00 78.88 108 LEU A C 1
ATOM 838 O O . LEU A 1 108 ? 12.925 4.123 -20.571 1.00 78.88 108 LEU A O 1
ATOM 842 N N . THR A 1 109 ? 14.708 4.252 -19.206 1.00 84.81 109 THR A N 1
ATOM 843 C CA . THR A 1 109 ? 14.978 2.813 -19.247 1.00 84.81 109 THR A CA 1
ATOM 844 C C . THR A 1 109 ? 13.900 2.056 -18.468 1.00 84.81 109 THR A C 1
ATOM 846 O O . THR A 1 109 ? 13.265 2.608 -17.565 1.00 84.81 109 THR A O 1
ATOM 849 N N . GLU A 1 110 ? 13.697 0.770 -18.770 1.00 82.94 110 GLU A N 1
ATOM 850 C CA . GLU A 1 110 ? 12.739 -0.067 -18.028 1.00 82.94 110 GLU A CA 1
ATOM 851 C C . GLU A 1 110 ? 13.038 -0.088 -16.520 1.00 82.94 110 GLU A C 1
ATOM 853 O O . GLU A 1 110 ? 12.125 -0.049 -15.696 1.00 82.94 110 GLU A O 1
ATOM 858 N N . GLU A 1 111 ? 14.320 -0.068 -16.145 1.00 83.00 111 GLU A N 1
ATOM 859 C CA . GLU A 1 111 ? 14.759 -0.006 -14.749 1.00 83.00 111 GLU A CA 1
ATOM 860 C C . GLU A 1 111 ? 14.375 1.318 -14.074 1.00 83.00 111 GLU A C 1
ATOM 862 O O . GLU A 1 111 ? 13.898 1.315 -12.938 1.00 83.00 111 GLU A O 1
ATOM 867 N N . GLN A 1 112 ? 14.538 2.447 -14.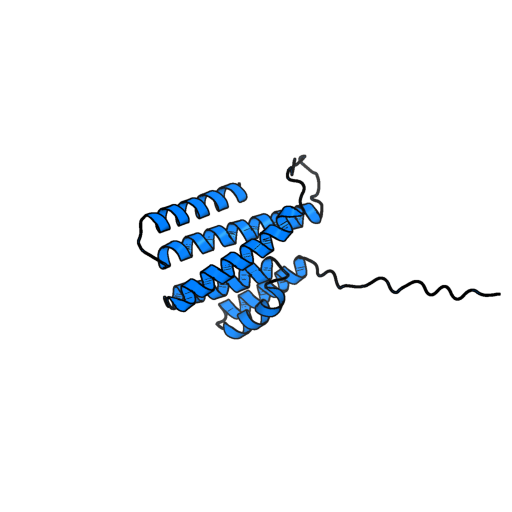774 1.00 84.25 112 GLN A N 1
ATOM 868 C CA . G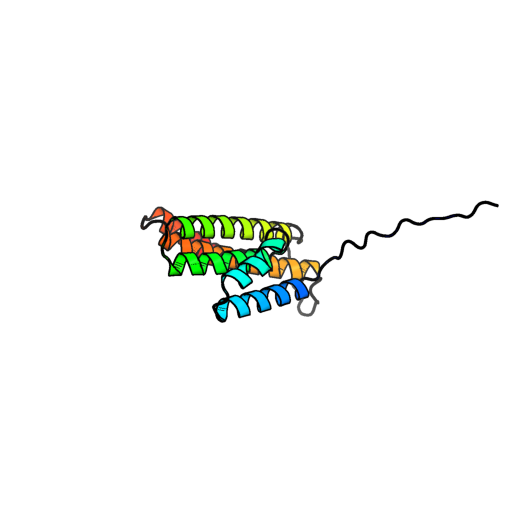LN A 1 112 ? 14.137 3.768 -14.280 1.00 84.25 112 GLN A CA 1
ATOM 869 C C . GLN A 1 112 ? 12.617 3.883 -14.157 1.00 84.25 112 GLN A C 1
ATOM 871 O O . GLN A 1 112 ? 12.119 4.424 -13.169 1.00 84.25 112 GLN A O 1
ATOM 876 N N . LEU A 1 113 ? 11.875 3.354 -15.132 1.00 86.44 113 LEU A N 1
ATOM 877 C CA . LEU A 1 113 ? 10.417 3.319 -15.089 1.00 86.44 113 LEU A CA 1
ATOM 878 C C . LEU A 1 113 ? 9.938 2.482 -13.895 1.00 86.44 113 LEU A C 1
ATOM 880 O O . LEU A 1 113 ? 9.123 2.943 -13.100 1.00 86.44 113 LEU A O 1
ATOM 884 N N . GLN A 1 114 ? 10.501 1.287 -13.703 1.00 88.19 114 GLN A N 1
ATOM 885 C CA . GLN A 1 114 ? 10.190 0.433 -12.557 1.00 88.19 114 GLN A CA 1
ATOM 886 C C . GLN A 1 114 ? 10.489 1.120 -11.219 1.00 88.19 114 GLN A C 1
ATOM 888 O O . GLN A 1 114 ? 9.706 1.004 -10.275 1.00 88.19 114 GLN A O 1
ATOM 893 N N . ALA A 1 115 ? 11.612 1.832 -11.125 1.00 87.88 115 ALA A N 1
ATOM 894 C CA . ALA A 1 115 ? 11.970 2.589 -9.933 1.00 87.88 115 ALA A CA 1
ATOM 895 C C . ALA A 1 115 ? 10.966 3.711 -9.644 1.00 87.88 115 ALA A C 1
ATOM 897 O O . ALA A 1 115 ? 10.560 3.869 -8.496 1.00 87.88 115 ALA A O 1
ATOM 898 N N . LEU A 1 116 ? 10.506 4.419 -10.681 1.00 89.50 116 LEU A N 1
ATOM 899 C CA . LEU A 1 116 ? 9.488 5.460 -10.559 1.00 89.50 116 LEU A CA 1
ATOM 900 C C . LEU A 1 116 ? 8.156 4.898 -10.041 1.00 89.50 116 LEU A C 1
ATOM 902 O O . LEU A 1 116 ? 7.556 5.470 -9.133 1.00 89.50 116 LEU A O 1
ATOM 906 N N . HIS A 1 117 ? 7.713 3.751 -10.562 1.00 92.69 117 HIS A N 1
ATOM 907 C CA . HIS A 1 117 ? 6.525 3.070 -10.040 1.00 92.69 117 HIS A CA 1
ATOM 908 C C . HIS A 1 117 ? 6.711 2.628 -8.582 1.00 92.69 117 HIS A C 1
ATOM 910 O O . HIS A 1 117 ? 5.790 2.759 -7.776 1.00 92.69 117 HIS A O 1
ATOM 916 N N . ALA A 1 118 ? 7.908 2.164 -8.215 1.00 94.06 118 ALA A N 1
ATOM 917 C CA . ALA A 1 118 ? 8.219 1.785 -6.841 1.00 94.06 118 ALA A CA 1
ATOM 918 C C . ALA A 1 118 ? 8.257 2.991 -5.887 1.00 94.06 118 ALA A C 1
ATOM 920 O O . ALA A 1 118 ? 7.811 2.870 -4.746 1.00 94.06 118 ALA A O 1
ATOM 921 N N . ASP A 1 119 ? 8.766 4.141 -6.339 1.00 92.62 119 ASP A N 1
ATOM 922 C CA . ASP A 1 119 ? 8.711 5.416 -5.616 1.00 92.62 119 ASP A CA 1
ATOM 923 C C . ASP A 1 119 ? 7.256 5.836 -5.375 1.00 92.62 119 ASP A C 1
ATOM 925 O O . ASP A 1 119 ? 6.882 6.103 -4.231 1.00 92.62 119 ASP A O 1
ATOM 929 N N . ALA A 1 120 ? 6.421 5.804 -6.418 1.00 94.44 120 ALA A N 1
ATOM 930 C CA . ALA A 1 120 ? 5.000 6.131 -6.320 1.00 94.44 120 ALA A CA 1
ATOM 931 C C . ALA A 1 120 ? 4.258 5.194 -5.349 1.00 94.44 120 ALA A C 1
ATOM 933 O O . ALA A 1 120 ? 3.595 5.661 -4.426 1.00 94.44 120 ALA A O 1
ATOM 934 N N . CYS A 1 121 ? 4.436 3.874 -5.474 1.00 96.62 121 CYS A N 1
ATOM 935 C CA . CYS A 1 121 ? 3.798 2.912 -4.569 1.00 96.62 121 CYS A CA 1
ATOM 936 C C . CYS A 1 121 ? 4.273 3.082 -3.116 1.00 96.62 121 CYS A C 1
ATOM 938 O O . CYS A 1 121 ? 3.491 2.950 -2.174 1.00 96.62 121 CYS A O 1
ATOM 940 N N . TYR A 1 122 ? 5.557 3.396 -2.913 1.00 96.62 122 TYR A N 1
ATOM 941 C CA . TYR A 1 122 ? 6.108 3.641 -1.582 1.00 96.62 122 TYR A CA 1
ATOM 942 C C . TYR A 1 122 ? 5.539 4.920 -0.948 1.00 96.62 122 TYR A C 1
ATOM 944 O O . TYR A 1 122 ? 5.249 4.931 0.253 1.00 96.62 122 TYR A O 1
ATOM 952 N N . ALA A 1 123 ? 5.388 5.986 -1.740 1.00 96.31 123 ALA A N 1
ATOM 953 C CA . ALA A 1 123 ? 4.742 7.227 -1.327 1.00 96.31 123 ALA A CA 1
ATOM 954 C C . ALA A 1 123 ? 3.279 6.984 -0.931 1.00 96.31 123 ALA A C 1
ATOM 956 O O . ALA A 1 123 ? 2.873 7.383 0.159 1.00 96.31 123 ALA A O 1
ATOM 957 N N . GLU A 1 124 ? 2.532 6.225 -1.731 1.00 97.19 124 GLU A N 1
ATOM 958 C CA . GLU A 1 124 ? 1.141 5.892 -1.420 1.00 97.19 124 GLU A CA 1
ATOM 959 C C . GLU A 1 124 ? 1.013 5.121 -0.104 1.00 97.19 124 GLU A C 1
ATOM 961 O O . GLU A 1 124 ? 0.264 5.518 0.789 1.00 97.19 124 GLU A O 1
ATOM 966 N N . CYS A 1 125 ? 1.861 4.109 0.101 1.00 97.38 125 CYS A N 1
ATOM 967 C CA . CYS A 1 125 ? 1.905 3.400 1.375 1.00 97.38 125 CYS A CA 1
ATOM 968 C C . CYS A 1 125 ? 2.201 4.342 2.563 1.00 97.38 125 CYS A C 1
ATOM 970 O O . CYS A 1 125 ? 1.790 4.074 3.691 1.00 97.38 125 CYS A O 1
ATOM 972 N N . LEU A 1 126 ? 2.983 5.416 2.374 1.00 95.75 126 LEU A N 1
ATOM 973 C CA . LEU A 1 126 ? 3.233 6.392 3.441 1.00 95.75 126 LEU A CA 1
ATOM 974 C C . LEU A 1 126 ? 1.979 7.198 3.778 1.00 95.75 126 LEU A C 1
ATOM 976 O O . LEU A 1 126 ? 1.728 7.392 4.968 1.00 95.75 126 LEU A O 1
ATOM 980 N N . LEU A 1 127 ? 1.224 7.651 2.773 1.00 95.69 127 LEU A N 1
ATOM 981 C CA . LEU A 1 127 ? -0.026 8.395 2.974 1.00 95.69 127 LEU A CA 1
ATOM 982 C C . LEU A 1 127 ? -1.058 7.551 3.705 1.00 95.69 127 LEU A C 1
ATOM 984 O O . LEU A 1 127 ? -1.570 7.967 4.740 1.00 95.69 127 LEU A O 1
ATOM 988 N N . GLN A 1 128 ? -1.266 6.337 3.223 1.00 96.06 128 GLN A N 1
ATOM 989 C CA . GLN A 1 128 ? -2.159 5.349 3.810 1.00 96.06 128 GLN A CA 1
ATOM 990 C C . GLN A 1 128 ? -1.794 5.025 5.265 1.00 96.06 128 GLN A C 1
ATOM 992 O O . GLN A 1 128 ? -2.577 5.185 6.201 1.00 96.06 128 GLN A O 1
ATOM 997 N N . ARG A 1 129 ? -0.512 4.751 5.543 1.00 93.50 129 ARG A N 1
ATOM 998 C CA . ARG A 1 129 ? -0.069 4.600 6.940 1.00 93.50 129 ARG A CA 1
ATOM 999 C C . ARG A 1 129 ? -0.283 5.852 7.776 1.00 93.50 129 ARG A C 1
ATOM 1001 O O . ARG A 1 129 ? -0.486 5.716 8.979 1.00 93.50 129 ARG A O 1
ATOM 1008 N N . ALA A 1 130 ? -0.163 7.047 7.200 1.00 93.31 130 ALA A N 1
ATOM 1009 C CA . ALA A 1 130 ? -0.442 8.280 7.923 1.00 93.31 130 ALA A CA 1
ATOM 1010 C C . ALA A 1 130 ? -1.923 8.361 8.306 1.00 93.31 130 ALA A C 1
ATOM 1012 O O . ALA A 1 130 ? -2.210 8.649 9.464 1.00 93.31 130 ALA A O 1
ATOM 1013 N N . ALA A 1 131 ? -2.824 8.022 7.378 1.00 92.06 131 ALA A N 1
ATOM 1014 C CA . ALA A 1 131 ? -4.262 7.946 7.619 1.00 92.06 131 ALA A CA 1
ATOM 1015 C C . ALA A 1 131 ? -4.589 6.978 8.768 1.00 92.06 131 ALA A C 1
ATOM 1017 O O . ALA A 1 131 ? -5.183 7.391 9.763 1.00 92.06 131 ALA A O 1
ATOM 1018 N N . LEU A 1 132 ? -4.079 5.741 8.713 1.00 90.38 132 LEU A N 1
ATOM 1019 C CA . LEU A 1 132 ? -4.235 4.757 9.795 1.00 90.38 132 LEU A CA 1
ATOM 1020 C C . LEU A 1 132 ? -3.678 5.228 11.144 1.00 90.38 132 LEU A C 1
ATOM 1022 O O . LEU A 1 132 ? -4.184 4.825 12.187 1.00 90.38 132 LEU A O 1
ATOM 1026 N N . THR A 1 133 ? -2.646 6.079 11.151 1.00 88.25 133 THR A N 1
ATOM 1027 C CA . THR A 1 133 ? -2.065 6.583 12.406 1.00 88.25 133 THR A CA 1
ATOM 1028 C C . THR A 1 133 ? -3.078 7.435 13.179 1.00 88.25 133 THR A C 1
ATOM 1030 O O . THR A 1 133 ? -3.072 7.412 14.403 1.00 88.25 133 THR A O 1
ATOM 1033 N N . PHE A 1 134 ? -3.984 8.136 12.487 1.00 81.69 134 PHE A N 1
ATOM 1034 C CA . PHE A 1 134 ? -5.051 8.906 13.136 1.00 81.69 134 PHE A CA 1
ATOM 1035 C C . PHE A 1 134 ? -6.156 8.028 13.737 1.00 81.69 134 PHE A C 1
ATOM 1037 O O . PHE A 1 134 ? -6.918 8.511 14.566 1.00 81.69 134 PHE A O 1
ATOM 1044 N N . LEU A 1 135 ? -6.233 6.756 13.337 1.00 81.81 135 LEU A N 1
ATOM 1045 C CA . LEU A 1 135 ? -7.215 5.793 13.843 1.00 81.81 135 LEU A CA 1
ATOM 1046 C C . LEU A 1 135 ? -6.663 4.917 14.975 1.00 81.81 135 LEU A C 1
ATOM 1048 O O . LEU A 1 135 ? -7.436 4.279 15.679 1.00 81.81 135 LEU A O 1
ATOM 1052 N N . GLN A 1 136 ? -5.337 4.857 15.143 1.00 76.31 136 GLN A N 1
ATOM 1053 C CA . GLN A 1 136 ? -4.691 3.987 16.130 1.00 76.31 136 GLN A CA 1
ATOM 1054 C C . GLN A 1 136 ? -4.732 4.548 17.555 1.00 76.31 136 GLN A C 1
ATOM 1056 O O . GLN A 1 136 ? -4.950 3.785 18.494 1.00 76.31 136 GLN A O 1
ATOM 1061 N N . ASP A 1 137 ? -4.480 5.847 17.730 1.00 75.81 137 ASP A N 1
ATOM 1062 C CA . ASP A 1 137 ? -4.439 6.509 19.035 1.00 75.81 137 ASP A CA 1
ATOM 1063 C C . ASP A 1 137 ? -4.460 8.047 18.917 1.00 75.81 137 ASP A C 1
ATOM 1065 O O . ASP A 1 137 ? -3.724 8.654 18.142 1.00 75.81 137 ASP A O 1
ATOM 1069 N N . GLU A 1 138 ? -5.254 8.710 19.763 1.00 72.94 138 GLU A N 1
ATOM 1070 C CA . GLU A 1 138 ? -5.439 10.175 19.756 1.00 72.94 138 GLU A CA 1
ATOM 1071 C C . GLU A 1 138 ? -4.285 10.959 20.418 1.00 72.94 138 GLU A C 1
ATOM 1073 O O . GLU A 1 138 ? -4.457 12.086 20.886 1.00 72.94 138 GLU A O 1
ATOM 1078 N N . ASN A 1 139 ? -3.080 10.386 20.501 1.00 84.25 139 ASN A N 1
ATOM 1079 C CA . ASN A 1 139 ? -1.965 11.061 21.161 1.00 84.25 139 ASN A CA 1
ATOM 1080 C C . ASN A 1 139 ? -1.148 11.942 20.198 1.00 84.25 139 ASN A C 1
ATOM 1082 O O . ASN A 1 139 ? -1.000 11.684 19.001 1.00 84.25 139 ASN A O 1
ATOM 1086 N N . MET A 1 140 ? -0.554 13.001 20.757 1.00 84.31 140 MET A N 1
ATOM 1087 C CA . MET A 1 140 ? 0.237 13.980 20.003 1.00 84.31 140 MET A CA 1
ATOM 1088 C C . MET A 1 140 ? 1.430 13.345 19.267 1.00 84.31 140 MET A C 1
ATOM 1090 O O . MET A 1 140 ? 1.827 13.813 18.200 1.00 84.31 140 MET A O 1
ATOM 1094 N N . VAL A 1 141 ? 2.004 12.264 19.806 1.00 86.56 141 VAL A N 1
ATOM 1095 C CA . VAL A 1 141 ? 3.138 11.560 19.186 1.00 86.56 141 VAL A CA 1
ATOM 1096 C C . VAL A 1 141 ? 2.711 10.894 17.877 1.00 86.56 141 VAL A C 1
ATOM 1098 O O . VAL A 1 141 ? 3.437 10.972 16.883 1.00 86.56 141 VAL A O 1
ATOM 1101 N N . SER A 1 142 ? 1.540 10.270 17.852 1.00 85.50 142 SER A N 1
ATOM 1102 C CA . SER A 1 142 ? 0.960 9.646 16.666 1.00 85.50 142 SER A CA 1
ATOM 1103 C C . SER A 1 142 ? 0.554 10.676 15.622 1.00 85.50 142 SER A C 1
ATOM 1105 O O . SER A 1 142 ? 0.896 10.508 14.450 1.00 85.50 142 SER A O 1
ATOM 1107 N N . PHE A 1 143 ? 0.004 11.817 16.042 1.00 87.00 143 PHE A N 1
ATOM 1108 C CA . PHE A 1 143 ? -0.236 12.952 15.146 1.00 87.00 143 PHE A CA 1
ATOM 1109 C C . PHE A 1 143 ? 1.055 13.432 14.453 1.00 87.00 143 PHE A C 1
ATOM 1111 O O . PHE A 1 143 ? 1.104 13.565 13.227 1.00 87.00 143 PHE A O 1
ATOM 1118 N N . ILE A 1 144 ? 2.145 13.615 15.211 1.00 90.56 144 ILE A N 1
ATOM 1119 C CA . ILE A 1 144 ? 3.454 14.011 14.660 1.00 90.56 144 ILE A CA 1
ATOM 1120 C C . ILE A 1 144 ? 3.989 12.946 13.691 1.00 90.56 144 ILE A C 1
ATOM 1122 O O . ILE A 1 144 ? 4.457 13.276 12.597 1.00 90.56 144 ILE A O 1
ATOM 1126 N N . LYS A 1 145 ? 3.912 11.659 14.059 1.00 89.81 145 LYS A N 1
ATOM 1127 C CA . LYS A 1 145 ? 4.332 10.549 13.187 1.00 89.81 145 LYS A CA 1
ATOM 1128 C C . LYS A 1 145 ? 3.537 10.530 11.881 1.00 89.81 145 LYS A C 1
ATOM 1130 O O . LYS A 1 145 ? 4.143 10.314 10.830 1.00 89.81 145 LYS A O 1
ATOM 1135 N N . GLY A 1 146 ? 2.227 10.769 11.939 1.00 90.94 146 GLY A N 1
ATOM 1136 C CA . GLY A 1 146 ? 1.362 10.917 10.769 1.00 90.94 146 GLY A CA 1
ATOM 1137 C C . GLY A 1 146 ? 1.830 12.062 9.870 1.00 90.94 146 GLY A C 1
ATOM 1138 O O . GLY A 1 146 ? 2.130 11.841 8.697 1.00 90.94 146 GLY A O 1
ATOM 1139 N N . GLY A 1 147 ? 2.030 13.258 10.433 1.00 92.81 147 GLY A N 1
ATOM 1140 C CA . GLY A 1 147 ? 2.509 14.428 9.686 1.00 92.81 147 GLY A CA 1
ATOM 1141 C C . GLY A 1 147 ? 3.860 14.213 8.987 1.00 92.81 147 GLY A C 1
ATOM 1142 O O . GLY A 1 147 ? 4.035 14.598 7.829 1.00 92.81 147 GLY A O 1
ATOM 1143 N N . ILE A 1 148 ? 4.807 13.527 9.638 1.00 93.12 148 ILE A N 1
ATOM 1144 C CA . ILE A 1 148 ? 6.103 13.179 9.026 1.00 93.12 148 ILE A CA 1
ATOM 1145 C C . ILE A 1 148 ? 5.919 12.243 7.823 1.00 93.12 148 ILE A C 1
ATOM 1147 O O . ILE A 1 148 ? 6.594 12.417 6.807 1.00 93.12 148 ILE A O 1
ATOM 1151 N N . LYS A 1 149 ? 5.012 11.259 7.904 1.00 92.75 149 LYS A N 1
ATOM 1152 C CA . LYS A 1 149 ? 4.728 10.346 6.783 1.00 92.75 149 LYS A CA 1
ATOM 1153 C C . LYS A 1 149 ? 4.139 11.090 5.588 1.00 92.75 149 LYS A C 1
ATOM 1155 O O . LYS A 1 149 ? 4.637 10.898 4.481 1.00 92.75 149 LYS A O 1
ATOM 1160 N N . VAL A 1 150 ? 3.172 11.982 5.822 1.00 93.81 150 VAL A N 1
ATOM 1161 C CA . VAL A 1 150 ? 2.586 12.840 4.775 1.00 93.81 150 VAL A CA 1
ATOM 1162 C C . VAL A 1 150 ? 3.668 13.680 4.101 1.00 93.81 150 VAL A C 1
ATOM 1164 O O . VAL A 1 150 ? 3.793 13.668 2.878 1.00 93.81 150 VAL A O 1
ATOM 1167 N N . ARG A 1 151 ? 4.521 14.348 4.890 1.00 93.38 151 ARG A N 1
ATOM 1168 C CA . ARG A 1 151 ? 5.639 15.138 4.356 1.00 93.38 151 ARG A CA 1
ATOM 1169 C C . ARG A 1 151 ? 6.583 14.291 3.504 1.00 93.38 151 ARG A C 1
ATOM 1171 O O . ARG A 1 151 ? 6.999 14.730 2.435 1.00 93.38 151 ARG A O 1
ATOM 1178 N N . ASN A 1 152 ? 6.944 13.100 3.973 1.00 91.38 152 ASN A N 1
ATOM 1179 C CA . ASN A 1 152 ? 7.851 12.217 3.245 1.00 91.38 152 ASN A CA 1
ATOM 1180 C C . ASN A 1 152 ? 7.233 11.717 1.937 1.00 91.38 152 ASN A C 1
ATOM 1182 O O . ASN A 1 152 ? 7.942 11.661 0.940 1.00 91.38 152 ASN A O 1
ATOM 1186 N N . SER A 1 153 ? 5.934 11.409 1.920 1.00 91.88 153 SER A N 1
ATOM 1187 C CA . SER A 1 153 ? 5.232 11.082 0.677 1.00 91.88 153 SER A CA 1
ATOM 1188 C C . SER A 1 153 ? 5.266 12.246 -0.308 1.00 91.88 153 SER A C 1
ATOM 1190 O O . SER A 1 153 ? 5.593 12.048 -1.473 1.00 91.88 153 SER A O 1
ATOM 1192 N N . TYR A 1 154 ? 4.963 13.462 0.150 1.00 91.38 154 TYR A N 1
ATOM 1193 C CA . TYR A 1 154 ? 4.974 14.651 -0.702 1.00 91.38 154 TYR A CA 1
ATOM 1194 C C . TYR A 1 154 ? 6.345 14.891 -1.350 1.00 91.38 154 TYR A C 1
ATOM 1196 O O . TYR A 1 154 ? 6.425 15.212 -2.531 1.00 91.38 154 TYR A O 1
ATOM 1204 N N . LEU A 1 155 ? 7.431 14.692 -0.598 1.00 89.31 155 LEU A N 1
ATOM 1205 C CA . LEU A 1 155 ? 8.793 14.847 -1.118 1.00 89.31 155 LEU A CA 1
ATOM 1206 C C . LEU A 1 155 ? 9.184 13.808 -2.171 1.00 89.31 155 LEU A C 1
ATOM 1208 O O . LEU A 1 155 ? 10.138 14.052 -2.896 1.00 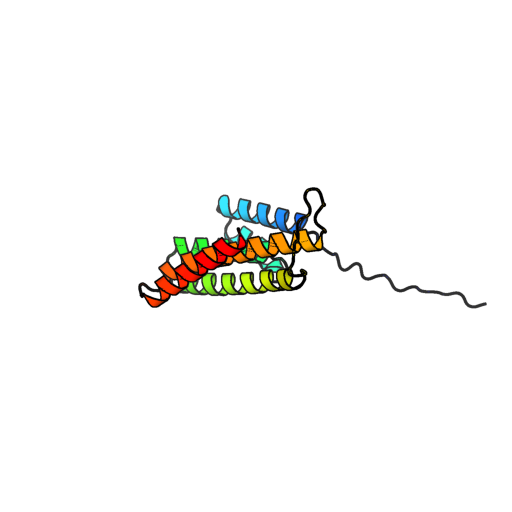89.31 155 LEU A O 1
ATOM 1212 N N . ILE A 1 156 ? 8.501 12.665 -2.225 1.00 88.81 156 ILE A N 1
ATOM 1213 C CA . ILE A 1 156 ? 8.738 11.639 -3.248 1.00 88.81 156 ILE A CA 1
ATOM 1214 C C . ILE A 1 156 ? 7.963 11.965 -4.526 1.00 88.81 156 ILE A C 1
ATOM 1216 O O . ILE A 1 156 ? 8.464 11.723 -5.617 1.00 88.81 156 ILE A O 1
ATOM 1220 N N . TYR A 1 157 ? 6.755 12.520 -4.398 1.00 86.19 157 TYR A N 1
ATOM 1221 C CA . TYR A 1 157 ? 5.942 12.917 -5.551 1.00 86.19 157 TYR A CA 1
ATOM 1222 C C . TYR A 1 157 ? 6.468 14.156 -6.286 1.00 86.19 157 TYR A C 1
ATOM 1224 O O . TYR A 1 157 ? 6.162 14.334 -7.464 1.00 86.19 157 TYR A O 1
ATOM 1232 N N . LYS A 1 158 ? 7.205 15.023 -5.586 1.00 80.62 158 LYS A N 1
ATOM 1233 C CA . LYS A 1 158 ? 7.791 16.251 -6.132 1.00 80.62 158 LYS A CA 1
ATOM 1234 C C . LYS A 1 158 ? 9.026 15.967 -6.986 1.00 80.62 158 LYS A C 1
ATOM 1236 O O . LYS A 1 158 ? 9.119 16.575 -8.076 1.00 80.62 158 LYS A O 1
#

Sequence (158 aa):
MSNGKDAPAAANSSQMTLQVCLEECMEALDLFLNNHFSESLDKLRPRAKESMYHALIYATVLEMQAMMTFQQDDIVNAGNTMKSAQEVCQRFRRKSPSNISKSPGEHLTEEQLQALHADACYAECLLQRAALTFLQDENMVSFIKGGIKVRNSYLIYK

Secondary structure (DSSP, 8-state):
-----------------HHHHHHHHHHHHHHHHTT-HHHHHHHHGGGTTT-HHHHHHHHHHHHHHHHHH--HHHHHHHHHHHHHHHHHHHHHHTTS-S-----TTPPPPHHHHHHHHHHHHHHHHHHHHHHHHHHH---HHHHHHHHHHHHHHHHHH-

Foldseek 3Di:
DDDDPPDDDDDPPPPDALVVVVVLLVVLVVCVVVVVLVVSLVSLVVCLQPHLSSLLSNLVSLLVVCVVVLDLVSLVVSLVSLVSSLVSLVVLQVQDDPDPPDDPPDDDDSSRVSNLVSLLSNLSSLQSNLVSLVSNDPDPVSPVSSVVSPVVSVVSVD